Protein AF-A0A353YH26-F1 (afdb_monomer)

Radius of gyration: 30.31 Å; Cα contacts (8 Å, |Δi|>4): 16; chains: 1; bounding box: 51×53×78 Å

Nearest PDB structures (foldseek):
  8iyj-assembly1_T3  TM=2.810E-01  e=1.198E+00  Mus musculus

Structure (mmCIF, N/CA/C/O backbone):
data_AF-A0A353YH26-F1
#
_entry.id   AF-A0A353YH26-F1
#
loop_
_atom_site.group_PDB
_atom_site.id
_atom_site.type_symbol
_atom_site.label_atom_id
_atom_site.label_alt_id
_atom_site.label_comp_id
_atom_site.label_asym_id
_atom_site.label_entity_id
_atom_site.label_seq_id
_atom_site.pdbx_PDB_ins_code
_atom_site.Cartn_x
_atom_site.Cartn_y
_atom_site.Cartn_z
_atom_site.occupancy
_atom_site.B_iso_or_equiv
_atom_site.auth_seq_id
_atom_site.auth_comp_id
_atom_site.auth_asym_id
_atom_site.auth_atom_id
_atom_site.pdbx_PDB_model_num
ATOM 1 N N . MET A 1 1 ? 1.333 -0.984 48.196 1.00 43.56 1 MET A N 1
ATOM 2 C CA . MET A 1 1 ? 0.843 -1.567 46.923 1.00 43.56 1 MET A CA 1
ATOM 3 C C . MET A 1 1 ? 1.345 -3.002 46.826 1.00 43.56 1 MET A C 1
ATOM 5 O O . MET A 1 1 ? 2.528 -3.203 46.591 1.00 43.56 1 MET A O 1
ATOM 9 N N . SER A 1 2 ? 0.489 -3.991 47.096 1.00 45.66 2 SER A N 1
ATOM 10 C CA . SER A 1 2 ? 0.869 -5.410 47.030 1.00 45.66 2 SER A CA 1
ATOM 11 C C . SER A 1 2 ? 0.706 -5.914 45.592 1.00 45.66 2 SER A C 1
ATOM 13 O O . SER A 1 2 ? -0.381 -5.803 45.029 1.00 45.66 2 SER A O 1
ATOM 15 N N . LYS A 1 3 ? 1.786 -6.398 44.962 1.00 53.44 3 LYS A N 1
ATOM 16 C CA . LYS A 1 3 ? 1.748 -6.975 43.606 1.00 53.44 3 LYS A CA 1
ATOM 17 C C . LYS A 1 3 ? 1.073 -8.349 43.669 1.00 53.44 3 LYS A C 1
ATOM 19 O O . LYS A 1 3 ? 1.547 -9.226 44.388 1.00 53.44 3 LYS A O 1
ATOM 24 N N . SER A 1 4 ? -0.004 -8.560 42.910 1.00 59.22 4 SER A N 1
ATOM 25 C CA . SER A 1 4 ? -0.635 -9.877 42.794 1.00 59.22 4 SER A CA 1
ATOM 26 C C . SER A 1 4 ? 0.305 -10.839 42.060 1.00 59.22 4 SER A C 1
ATOM 28 O O . SER A 1 4 ? 0.736 -10.601 40.932 1.00 59.22 4 SER A O 1
ATOM 30 N N . LYS A 1 5 ? 0.672 -11.934 42.730 1.00 68.06 5 LYS A N 1
ATOM 31 C CA . LYS A 1 5 ? 1.486 -13.004 42.149 1.00 68.06 5 LYS A CA 1
ATOM 32 C C . LYS A 1 5 ? 0.598 -13.775 41.168 1.00 68.06 5 LYS A C 1
ATOM 34 O O . LYS A 1 5 ? -0.304 -14.493 41.594 1.00 68.06 5 LYS A O 1
ATOM 39 N N . GLN A 1 6 ? 0.815 -13.593 39.867 1.00 64.62 6 GLN A N 1
ATOM 40 C CA . GLN A 1 6 ? 0.087 -14.321 38.828 1.00 64.62 6 GLN A CA 1
ATOM 41 C C . GLN A 1 6 ? 0.361 -15.822 38.987 1.00 64.62 6 GLN A C 1
ATOM 43 O O . GLN A 1 6 ? 1.499 -16.275 38.839 1.00 64.62 6 GLN A O 1
ATOM 48 N N . ARG A 1 7 ? -0.669 -16.590 39.362 1.00 70.00 7 ARG A N 1
ATOM 49 C CA . ARG A 1 7 ? -0.558 -18.046 39.489 1.00 70.00 7 ARG A CA 1
ATOM 50 C C . ARG A 1 7 ? -0.450 -18.651 38.093 1.00 70.00 7 ARG A C 1
ATOM 52 O O . ARG A 1 7 ? -1.211 -18.291 37.198 1.00 70.00 7 ARG A O 1
ATOM 59 N N . LYS A 1 8 ? 0.527 -19.539 37.909 1.00 63.16 8 LYS A N 1
ATOM 60 C CA . LYS A 1 8 ? 0.698 -20.291 36.665 1.00 63.16 8 LYS A CA 1
ATOM 61 C C . LYS A 1 8 ? -0.417 -21.344 36.562 1.00 63.16 8 LYS A C 1
ATOM 63 O O . LYS A 1 8 ? -0.803 -21.881 37.601 1.00 63.16 8 LYS A O 1
ATOM 68 N N . PRO A 1 9 ? -0.939 -21.627 35.360 1.00 66.38 9 PRO A N 1
ATOM 69 C CA . PRO A 1 9 ? -1.924 -22.684 35.173 1.00 66.38 9 PRO A CA 1
ATOM 70 C C . PRO A 1 9 ? -1.276 -24.046 35.458 1.00 66.38 9 PRO A C 1
ATOM 72 O O . PRO A 1 9 ? -0.304 -24.420 34.806 1.00 66.38 9 PRO A O 1
ATOM 75 N N . THR A 1 10 ? -1.814 -24.764 36.442 1.00 76.38 10 THR A N 1
ATOM 76 C CA . THR A 1 10 ? -1.476 -26.159 36.749 1.00 76.38 10 THR A CA 1
ATOM 77 C C . THR A 1 10 ? -2.676 -27.011 36.360 1.00 76.38 10 THR A C 1
ATOM 79 O O . THR A 1 10 ? -3.802 -26.681 36.726 1.00 76.38 10 THR A O 1
ATOM 82 N N . ALA A 1 11 ? -2.450 -28.078 35.594 1.00 73.50 11 ALA A N 1
ATOM 83 C CA . ALA A 1 11 ? -3.486 -29.061 35.309 1.00 73.50 11 ALA A CA 1
ATOM 84 C C . ALA A 1 11 ? -3.752 -29.878 36.579 1.00 73.50 11 ALA A C 1
ATOM 86 O O . ALA A 1 11 ? -2.825 -30.471 37.129 1.00 73.50 11 ALA A O 1
ATOM 87 N N . PHE A 1 12 ? -5.000 -29.883 37.042 1.00 67.25 12 PHE A N 1
ATOM 88 C CA . PHE A 1 12 ? -5.438 -30.719 38.156 1.00 67.25 12 PHE A CA 1
ATOM 89 C C . PHE A 1 12 ? -6.016 -32.011 37.593 1.00 67.25 12 PHE A C 1
ATOM 91 O O . PHE A 1 12 ? -6.779 -31.974 36.623 1.00 67.25 12 PHE A O 1
ATOM 98 N N . ARG A 1 13 ? -5.632 -33.146 38.174 1.00 68.31 13 ARG A N 1
ATOM 99 C CA . ARG A 1 13 ? -6.261 -34.426 37.868 1.00 68.31 13 ARG A CA 1
ATOM 100 C C . ARG A 1 13 ? -7.495 -34.592 38.741 1.00 68.31 13 ARG A C 1
ATOM 102 O O . ARG A 1 13 ? -7.496 -34.175 39.894 1.00 68.31 13 ARG A O 1
ATOM 109 N N . VAL A 1 14 ? -8.557 -35.149 38.165 1.00 68.19 14 VAL A N 1
ATOM 110 C CA . VAL A 1 14 ? -9.860 -35.296 38.837 1.00 68.19 14 VAL A CA 1
ATOM 111 C C . VAL A 1 14 ? -9.733 -36.215 40.055 1.00 68.19 14 VAL A C 1
ATOM 113 O O . VAL A 1 14 ? -10.428 -36.034 41.047 1.00 68.19 14 VAL A O 1
ATOM 116 N N . GLU A 1 15 ? -8.777 -37.137 39.998 1.00 73.25 15 GLU A N 1
ATOM 117 C CA . GLU A 1 15 ? -8.451 -38.088 41.058 1.00 73.25 15 GLU A CA 1
ATOM 118 C C . GLU A 1 15 ? -7.812 -37.447 42.310 1.00 73.25 15 GLU A C 1
ATOM 120 O O . GLU A 1 15 ? -7.869 -38.048 43.377 1.00 73.25 15 GLU A O 1
ATOM 125 N N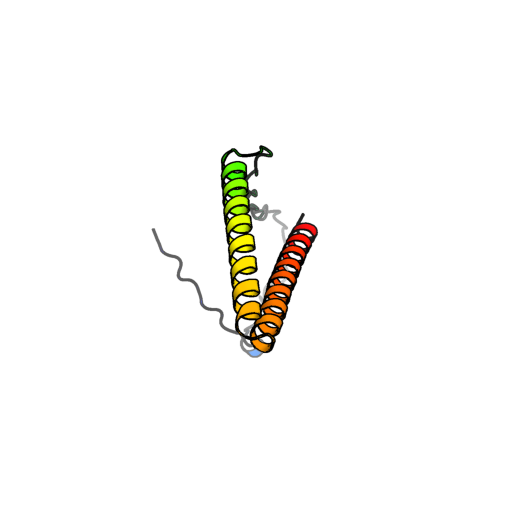 . ASP A 1 16 ? -7.248 -36.234 42.209 1.00 68.69 16 ASP A N 1
ATOM 126 C CA . ASP A 1 16 ? -6.603 -35.521 43.330 1.00 68.69 16 ASP A CA 1
ATOM 127 C C . ASP A 1 16 ? -7.577 -34.595 44.093 1.00 68.69 16 ASP A C 1
ATOM 129 O O . ASP A 1 16 ? -7.169 -33.812 44.956 1.00 68.69 16 ASP A O 1
ATOM 133 N N . VAL A 1 17 ? -8.869 -34.625 43.749 1.00 68.25 17 VAL A N 1
ATOM 134 C CA . VAL A 1 17 ? -9.890 -33.754 44.341 1.00 68.25 17 VAL A CA 1
ATOM 135 C C . VAL A 1 17 ? -10.551 -34.460 45.519 1.00 68.25 17 VAL A C 1
ATOM 137 O O . VAL A 1 17 ? -11.401 -35.332 45.351 1.00 68.25 17 VAL A O 1
ATOM 140 N N . GLU A 1 18 ? -10.195 -34.042 46.729 1.00 70.69 18 GLU A N 1
ATOM 141 C CA . GLU A 1 18 ? -10.901 -34.448 47.941 1.00 70.69 18 GLU A CA 1
ATOM 142 C C . GLU A 1 18 ? -12.262 -33.731 47.978 1.00 70.69 18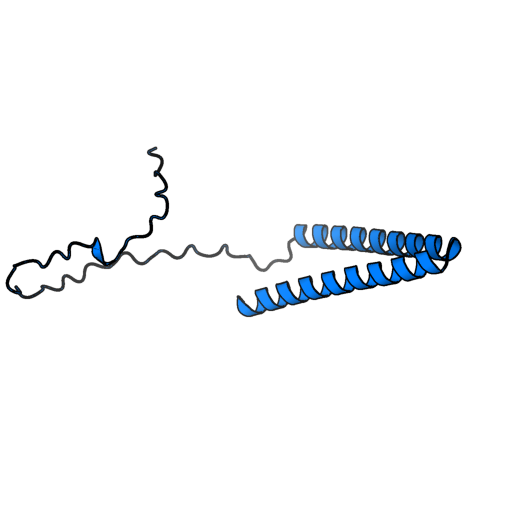 GLU A C 1
ATOM 144 O O . GLU A 1 18 ? -12.360 -32.533 48.259 1.00 70.69 18 GLU A O 1
ATOM 149 N N . LEU A 1 19 ? -13.324 -34.450 47.596 1.00 66.69 19 LEU A N 1
ATOM 150 C CA . LEU A 1 19 ? -14.694 -33.954 47.692 1.00 66.69 19 LEU A CA 1
ATOM 151 C C . LEU A 1 19 ? -15.075 -33.845 49.167 1.00 66.69 19 LEU A C 1
ATOM 153 O O . LEU A 1 19 ? -15.366 -34.833 49.836 1.00 66.69 19 LEU A O 1
ATOM 157 N N . PHE A 1 20 ? -15.079 -32.616 49.672 1.00 64.62 20 PHE A N 1
ATOM 158 C CA . PHE A 1 20 ? -15.648 -32.317 50.974 1.00 64.62 20 PHE A CA 1
ATOM 159 C C . PHE A 1 20 ? -17.173 -32.446 50.889 1.00 64.62 20 PHE A C 1
ATOM 161 O O . PHE A 1 20 ? -17.851 -31.533 50.417 1.00 64.62 20 PHE A O 1
ATOM 168 N N . GLU A 1 21 ? -17.712 -33.580 51.332 1.00 66.25 21 GLU A N 1
ATOM 169 C CA . GLU A 1 21 ? -19.141 -33.730 51.600 1.00 66.25 21 GLU A CA 1
ATOM 170 C C . GLU A 1 21 ? -19.429 -33.227 53.025 1.00 66.25 21 GLU A C 1
ATOM 172 O O . GLU A 1 21 ? -19.047 -33.880 54.001 1.00 66.25 21 GLU A O 1
ATOM 177 N N . PRO A 1 22 ? -20.057 -32.048 53.196 1.00 63.84 22 PRO A N 1
ATOM 178 C CA . PRO A 1 22 ? -20.399 -31.558 54.523 1.00 63.84 22 PRO A CA 1
ATOM 179 C C . PRO A 1 22 ? -21.423 -32.499 55.174 1.00 63.84 22 PRO A C 1
ATOM 181 O O . PRO A 1 22 ? -22.531 -32.665 54.674 1.00 63.84 22 PRO A O 1
ATOM 184 N N . SER A 1 23 ? -21.089 -33.065 56.335 1.00 57.22 23 SER A N 1
ATOM 185 C CA . SER A 1 23 ? -21.944 -33.973 57.122 1.00 57.22 23 SER A CA 1
ATOM 186 C C . SER A 1 23 ? -23.112 -33.280 57.849 1.00 57.22 23 SER A C 1
ATOM 188 O O . SER A 1 23 ? -23.636 -33.785 58.844 1.00 57.22 23 SER A O 1
ATOM 190 N N . VAL A 1 24 ? -23.539 -32.109 57.376 1.00 64.31 24 VAL A N 1
ATOM 191 C CA . VAL A 1 24 ? -24.575 -31.307 58.028 1.00 64.31 24 VAL A CA 1
ATOM 192 C C . VAL A 1 24 ? -25.927 -31.631 57.396 1.00 64.31 24 VAL A C 1
ATOM 194 O O . VAL A 1 24 ? -26.162 -31.346 56.225 1.00 64.31 24 VAL A O 1
ATOM 197 N N . SER A 1 25 ? -26.811 -32.229 58.203 1.00 58.75 25 SER A N 1
ATOM 198 C CA . SER A 1 25 ? -28.248 -32.383 57.932 1.00 58.75 25 SER A CA 1
ATOM 199 C C . SER A 1 25 ? -28.814 -31.109 57.286 1.00 58.75 25 SER A C 1
ATOM 201 O O . SER A 1 25 ? -28.485 -30.023 57.772 1.00 58.75 25 SER A O 1
ATOM 203 N N . PRO A 1 26 ? -29.631 -31.187 56.216 1.00 59.03 26 PRO A N 1
ATOM 204 C CA . PRO A 1 26 ? -30.066 -30.012 55.473 1.00 59.03 26 PRO A CA 1
ATOM 205 C C . PRO A 1 26 ? -30.975 -29.148 56.351 1.00 59.03 26 PRO A C 1
ATOM 207 O O . PRO A 1 26 ? -32.189 -29.332 56.410 1.00 59.03 26 PRO A O 1
ATOM 210 N N . ALA A 1 27 ? -30.379 -28.187 57.054 1.00 63.62 27 ALA A N 1
ATOM 211 C CA . ALA A 1 27 ? -31.111 -27.063 57.599 1.00 63.62 27 ALA A CA 1
ATOM 212 C C . ALA A 1 27 ? -31.742 -26.301 56.420 1.00 63.62 27 ALA A C 1
ATOM 214 O O . ALA A 1 27 ? -31.119 -26.208 55.355 1.00 63.62 27 ALA A O 1
ATOM 215 N N . PRO A 1 28 ? -32.968 -25.771 56.570 1.00 58.50 28 PRO A N 1
ATOM 216 C CA . PRO A 1 28 ? -33.621 -25.022 55.509 1.00 58.50 28 PRO A CA 1
ATOM 217 C C . PRO A 1 28 ? -32.700 -23.884 55.078 1.00 58.50 28 PRO A C 1
ATOM 219 O O . PRO A 1 28 ? -32.317 -23.035 55.884 1.00 58.50 28 PRO A O 1
ATOM 222 N N . ILE A 1 29 ? -32.311 -23.905 53.805 1.00 61.12 29 ILE A N 1
ATOM 223 C CA . ILE A 1 29 ? -31.481 -22.873 53.197 1.00 61.12 29 ILE A CA 1
ATOM 224 C C . ILE A 1 29 ? -32.322 -21.598 53.202 1.00 61.12 29 ILE A C 1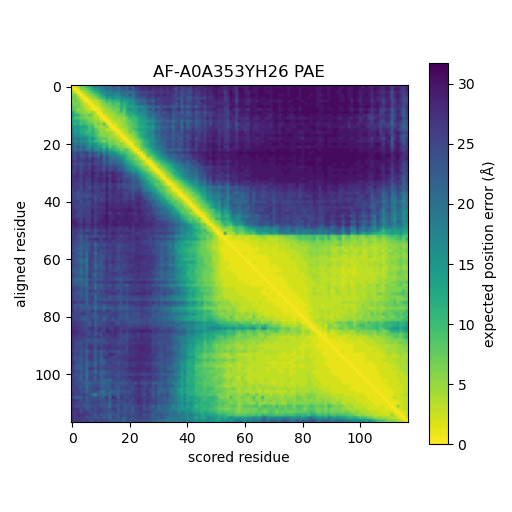
ATOM 226 O O . ILE A 1 29 ? -33.188 -21.402 52.348 1.00 61.12 29 ILE A O 1
ATOM 230 N N . VAL A 1 30 ? -32.095 -20.732 54.190 1.00 62.78 30 VAL A N 1
ATOM 231 C CA . VAL A 1 30 ? -32.544 -19.346 54.114 1.00 62.78 30 VAL A CA 1
ATOM 232 C C . VAL A 1 30 ? -31.793 -18.759 52.929 1.00 62.78 30 VAL A C 1
ATOM 234 O O . VAL A 1 30 ? -30.588 -18.527 52.992 1.00 62.78 30 VAL A O 1
ATOM 237 N N . THR A 1 31 ? -32.495 -18.606 51.807 1.00 59.12 31 THR A N 1
ATOM 238 C CA . THR A 1 31 ? -31.967 -17.930 50.625 1.00 59.12 31 THR A CA 1
ATOM 239 C C . THR A 1 31 ? -31.912 -16.449 50.965 1.00 59.12 31 THR A C 1
ATOM 241 O O . THR A 1 31 ? -32.810 -15.679 50.627 1.00 59.12 31 THR A O 1
ATOM 244 N N . GLU A 1 32 ? -30.883 -16.039 51.703 1.00 62.78 32 GLU A N 1
ATOM 245 C CA . GLU A 1 32 ? -30.537 -14.633 51.767 1.00 62.78 32 GLU A CA 1
ATOM 246 C C . GLU A 1 32 ? -30.145 -14.243 50.348 1.00 62.78 32 GLU A C 1
ATOM 248 O O . GLU A 1 32 ? -29.155 -14.721 49.791 1.00 62.78 32 GLU A O 1
ATOM 253 N N . THR A 1 33 ? -31.002 -13.443 49.717 1.00 60.84 33 THR A N 1
ATOM 254 C CA . THR A 1 33 ? -30.809 -12.967 48.349 1.00 60.84 33 THR A CA 1
ATOM 255 C C . THR A 1 33 ? -29.757 -11.861 48.401 1.00 60.84 33 THR A C 1
ATOM 257 O O . THR A 1 33 ? -30.044 -10.693 48.155 1.00 60.84 33 THR A O 1
ATOM 260 N N . ALA A 1 34 ? -28.540 -12.206 48.821 1.00 66.62 34 ALA A N 1
ATOM 261 C CA . ALA A 1 34 ? -27.415 -11.296 48.787 1.00 66.62 34 ALA A CA 1
ATOM 262 C C . ALA A 1 34 ? -27.157 -10.969 47.308 1.00 66.62 34 ALA A C 1
ATOM 264 O O . ALA A 1 34 ? -26.950 -11.894 46.513 1.00 66.62 34 ALA A O 1
ATOM 265 N N . PRO A 1 35 ? -27.201 -9.690 46.896 1.00 66.06 35 PRO A N 1
ATOM 266 C CA .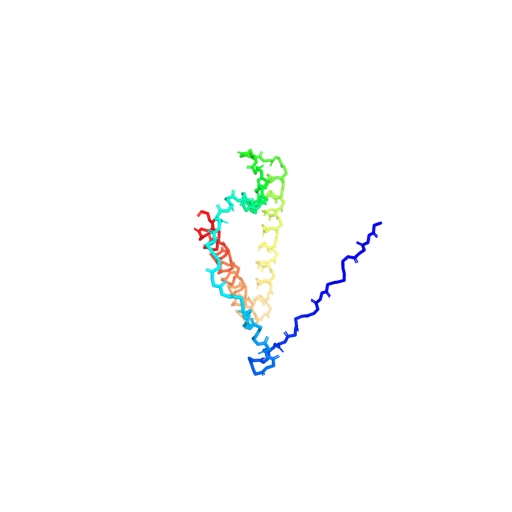 PRO A 1 35 ? -26.952 -9.322 45.514 1.00 66.06 35 PRO A CA 1
ATOM 267 C C . PRO A 1 35 ? -25.554 -9.800 45.127 1.00 66.06 35 PRO A C 1
ATOM 269 O O . PRO A 1 35 ? -24.552 -9.318 45.660 1.00 66.06 35 PRO A O 1
ATOM 272 N N . LEU A 1 36 ? -25.478 -10.767 44.211 1.00 71.06 36 LEU A N 1
ATOM 273 C CA . LEU A 1 36 ? -24.205 -11.177 43.636 1.00 71.06 36 LEU A CA 1
ATOM 274 C C . LEU A 1 36 ? -23.553 -9.942 42.993 1.00 71.06 36 LEU A C 1
ATOM 276 O O . LEU A 1 36 ? -24.247 -9.190 42.298 1.00 71.06 36 LEU A O 1
ATOM 280 N N . PRO A 1 37 ? -22.244 -9.705 43.188 1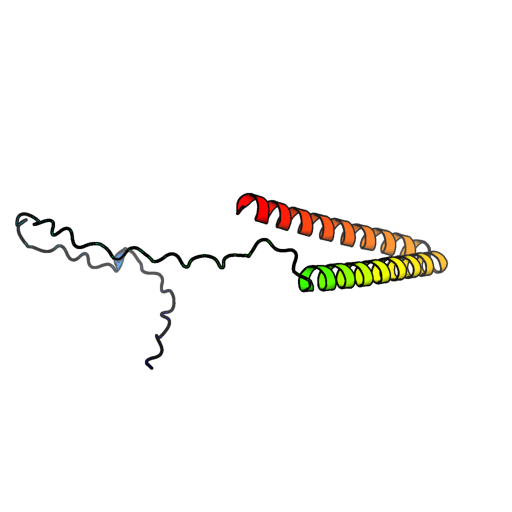.00 70.56 37 PRO A N 1
ATOM 281 C CA . PRO A 1 37 ? -21.553 -8.611 42.526 1.00 70.56 37 PRO A CA 1
ATOM 282 C C . PRO A 1 37 ? -21.650 -8.803 41.011 1.00 70.56 37 PRO A C 1
ATOM 284 O O . PRO A 1 37 ? -20.977 -9.656 40.434 1.00 70.56 37 PRO A O 1
ATOM 287 N N . VAL A 1 38 ? -22.508 -8.019 40.359 1.00 71.88 38 VAL A N 1
ATOM 288 C CA . VAL A 1 38 ? -22.605 -7.984 38.899 1.00 71.88 38 VAL A CA 1
ATOM 289 C C . VAL A 1 38 ? -21.232 -7.602 38.340 1.00 71.88 38 VAL A C 1
ATOM 291 O O . VAL A 1 38 ? -20.704 -6.545 38.711 1.00 71.88 38 VAL A O 1
ATOM 294 N N . PRO A 1 39 ? -20.630 -8.424 37.459 1.00 71.44 39 PRO A N 1
ATOM 295 C CA . PRO A 1 39 ? -19.390 -8.066 36.794 1.00 71.44 39 PRO A CA 1
ATOM 296 C C . PRO A 1 39 ? -19.610 -6.748 36.058 1.00 71.44 39 PRO A C 1
ATOM 298 O O . PRO A 1 39 ? -20.413 -6.664 35.129 1.00 71.44 39 PRO A O 1
ATOM 301 N N . ARG A 1 40 ? -18.920 -5.689 36.487 1.00 66.88 40 ARG A N 1
ATOM 302 C CA . ARG A 1 40 ? -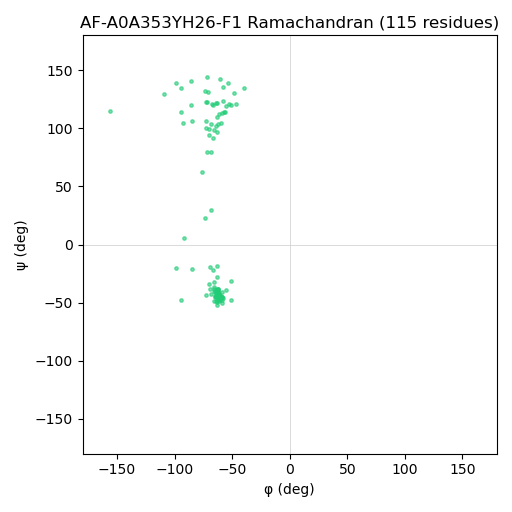18.957 -4.408 35.787 1.00 66.88 40 ARG A CA 1
ATOM 303 C C . ARG A 1 40 ? -18.218 -4.598 34.469 1.00 66.88 40 ARG A C 1
ATOM 305 O O . ARG A 1 40 ? -16.991 -4.524 34.427 1.00 66.88 40 ARG A O 1
ATOM 312 N N . VAL A 1 41 ? -18.967 -4.896 33.410 1.00 67.56 41 VAL A N 1
ATOM 313 C CA . VAL A 1 41 ? -18.458 -4.890 32.039 1.00 67.56 41 VAL A CA 1
ATOM 314 C C . VAL A 1 41 ? -17.802 -3.528 31.840 1.00 67.56 41 VAL A C 1
ATOM 316 O O . VAL A 1 41 ? -18.431 -2.493 32.071 1.00 67.56 41 VAL A O 1
ATOM 319 N N . ARG A 1 42 ? -16.505 -3.511 31.510 1.00 66.06 42 ARG A N 1
ATOM 320 C CA . ARG A 1 42 ? -15.821 -2.269 31.141 1.00 66.06 42 ARG A CA 1
ATOM 321 C C . ARG A 1 42 ? -16.610 -1.687 29.978 1.00 66.06 42 ARG A C 1
ATOM 323 O O . ARG A 1 42 ? -16.664 -2.315 28.925 1.00 66.06 42 ARG A O 1
ATOM 330 N N . ALA A 1 43 ? -17.234 -0.531 30.192 1.00 63.91 43 ALA A N 1
ATOM 331 C CA . ALA A 1 43 ? -17.827 0.226 29.106 1.00 63.91 43 ALA A CA 1
ATOM 332 C C . ALA A 1 43 ? -16.748 0.371 28.028 1.00 63.91 43 ALA A C 1
ATOM 334 O O . ALA A 1 43 ? -15.644 0.848 28.318 1.00 63.91 43 ALA A O 1
ATOM 335 N N . MET A 1 44 ? -17.032 -0.137 26.827 1.00 63.94 44 MET A N 1
ATOM 336 C CA . MET A 1 44 ? -16.181 0.127 25.676 1.00 63.94 44 MET A CA 1
ATOM 337 C C . MET A 1 44 ? -16.041 1.648 25.564 1.00 63.94 44 MET A C 1
ATOM 339 O O . MET A 1 44 ? -17.026 2.351 25.812 1.00 63.94 44 MET A O 1
ATOM 343 N N . PRO A 1 45 ? -14.837 2.170 25.265 1.00 63.81 45 PRO A N 1
ATOM 344 C CA . PRO A 1 45 ? -14.669 3.593 25.022 1.00 63.81 45 PRO A CA 1
ATOM 345 C C . PRO A 1 45 ? -15.752 4.042 24.045 1.00 63.81 45 PRO A C 1
ATOM 347 O O . PRO A 1 45 ? -15.954 3.384 23.029 1.00 63.81 45 PRO A O 1
ATOM 350 N N . ASP A 1 46 ? -16.471 5.113 24.361 1.00 61.91 46 ASP A N 1
ATOM 351 C CA . ASP A 1 46 ? -17.381 5.730 23.405 1.00 61.91 46 ASP A CA 1
ATOM 352 C C . ASP A 1 46 ? -16.514 6.230 22.240 1.00 61.91 46 ASP A C 1
ATOM 354 O O . ASP A 1 46 ? -15.822 7.249 22.350 1.00 61.91 46 ASP A O 1
ATOM 358 N N . LEU A 1 47 ? -16.424 5.439 21.162 1.00 60.97 47 LEU A N 1
ATOM 359 C CA . LEU A 1 47 ? -15.776 5.842 19.919 1.00 60.97 47 LEU A CA 1
ATOM 360 C C . LEU A 1 47 ? -16.663 6.930 19.309 1.00 60.97 47 LEU A C 1
ATOM 362 O O . LEU A 1 47 ? -17.471 6.667 18.419 1.00 60.97 47 LEU A O 1
ATOM 366 N N . GLY A 1 48 ? -16.530 8.151 19.831 1.00 58.91 48 GLY A N 1
ATOM 367 C CA . GLY A 1 48 ? -17.259 9.319 19.364 1.00 58.91 48 GLY A CA 1
ATOM 368 C C . GLY A 1 48 ? -17.208 9.379 17.839 1.00 58.91 48 GLY A C 1
ATOM 369 O O . GLY A 1 48 ? -16.128 9.404 17.246 1.00 58.91 48 GLY A O 1
ATOM 370 N N . ARG A 1 49 ? -18.395 9.355 17.228 1.00 60.75 49 ARG A N 1
ATOM 371 C CA . ARG A 1 49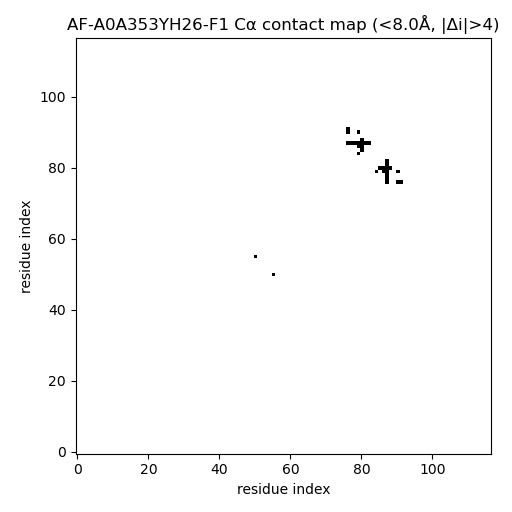 ? -18.688 9.109 15.803 1.00 60.75 49 ARG A CA 1
ATOM 372 C C . ARG A 1 49 ? -18.228 10.220 14.836 1.00 60.75 49 ARG A C 1
ATOM 374 O O . ARG A 1 49 ? -18.858 10.448 13.810 1.00 60.75 49 ARG A O 1
ATOM 381 N N . GLY A 1 50 ? -17.161 10.947 15.160 1.00 67.50 50 GLY A N 1
ATOM 382 C CA . GLY A 1 50 ? -16.640 12.049 14.352 1.00 67.50 50 GLY A CA 1
ATOM 383 C C . GLY A 1 50 ? -15.460 11.634 13.476 1.00 67.50 50 GLY A C 1
ATOM 384 O O . GLY A 1 50 ? -14.557 10.932 13.934 1.00 67.50 50 GLY A O 1
ATOM 385 N N . LEU A 1 51 ? -15.430 12.123 12.233 1.00 68.00 51 LEU A N 1
ATOM 386 C CA . LEU A 1 51 ? -14.258 12.035 11.363 1.00 68.00 51 LEU A CA 1
ATOM 387 C C . LEU A 1 51 ? -13.124 12.856 11.996 1.00 68.00 51 LEU A C 1
ATOM 389 O O . LEU A 1 51 ? -13.127 14.086 11.973 1.00 68.00 51 LEU A O 1
ATOM 393 N N . ARG A 1 52 ? -12.176 12.178 12.641 1.00 82.94 52 ARG A N 1
ATOM 394 C CA . ARG A 1 52 ? -11.053 12.839 13.311 1.00 82.94 52 ARG A CA 1
ATOM 395 C C . ARG A 1 52 ? -10.086 13.351 12.244 1.00 82.94 52 ARG A C 1
ATOM 397 O O . ARG A 1 52 ? -9.661 12.587 11.389 1.00 82.94 52 ARG A O 1
ATOM 404 N N . TRP A 1 53 ? -9.635 14.602 12.327 1.00 87.81 53 TRP A N 1
ATOM 405 C CA . TRP A 1 53 ? -8.578 15.114 11.435 1.00 87.81 53 TRP A CA 1
ATOM 406 C C . TRP A 1 53 ? -7.338 14.201 11.386 1.00 87.81 53 TRP A C 1
ATOM 408 O O . TRP A 1 53 ? -6.726 14.037 10.335 1.00 87.81 53 TRP A O 1
ATOM 418 N N . GLY A 1 54 ? -7.029 13.515 12.494 1.00 87.75 54 GLY A N 1
ATOM 419 C CA . GLY A 1 54 ? -5.985 12.490 12.538 1.00 87.75 54 GLY A CA 1
ATOM 420 C C . GLY A 1 54 ? -6.236 11.281 11.625 1.00 87.75 54 GLY A C 1
ATOM 421 O O . GLY A 1 54 ? -5.294 10.806 11.001 1.00 87.75 54 GLY A O 1
ATOM 422 N N . THR A 1 55 ? -7.479 10.798 11.480 1.00 89.56 55 THR A N 1
ATOM 423 C CA . THR A 1 55 ? -7.782 9.689 10.552 1.00 89.56 55 THR A CA 1
ATOM 424 C C . THR A 1 55 ? -7.651 10.128 9.099 1.00 89.56 55 THR A C 1
ATOM 426 O O . THR A 1 55 ? -7.201 9.341 8.275 1.00 89.56 55 THR A O 1
ATOM 429 N N . ILE A 1 56 ? -7.979 11.388 8.790 1.00 92.81 56 ILE A N 1
ATOM 430 C CA . ILE A 1 56 ? -7.775 11.962 7.452 1.00 92.81 56 ILE A CA 1
ATOM 431 C C . ILE A 1 56 ? -6.280 12.049 7.138 1.00 92.81 56 ILE A C 1
ATOM 433 O O . ILE A 1 56 ? -5.863 11.590 6.081 1.00 92.81 56 ILE A O 1
ATOM 437 N N . LEU A 1 57 ? -5.467 12.580 8.059 1.00 94.00 57 LEU A N 1
ATOM 438 C CA . LEU A 1 57 ? -4.016 12.678 7.877 1.00 94.00 57 LEU A CA 1
ATOM 439 C C . LEU A 1 57 ? -3.381 11.300 7.661 1.00 94.00 57 LEU A C 1
ATOM 441 O O . LEU A 1 57 ? -2.609 11.125 6.724 1.00 94.00 57 LEU A O 1
ATOM 445 N N . ILE A 1 58 ? -3.721 10.319 8.503 1.00 95.69 58 ILE A N 1
ATOM 446 C CA . ILE A 1 58 ? -3.193 8.953 8.389 1.00 95.69 58 ILE A CA 1
ATOM 447 C C . ILE A 1 58 ? -3.666 8.299 7.087 1.00 95.69 58 ILE A C 1
ATOM 449 O O . ILE A 1 58 ? -2.868 7.658 6.410 1.00 95.69 58 ILE A O 1
ATOM 453 N N . GLY A 1 59 ? -4.932 8.492 6.704 1.00 94.75 59 GLY A N 1
ATOM 454 C CA . GLY A 1 59 ? -5.466 7.996 5.436 1.00 94.75 59 GLY A CA 1
ATOM 455 C C . GLY A 1 59 ? -4.761 8.610 4.225 1.00 94.75 59 GLY A C 1
ATOM 456 O O . GLY A 1 59 ? -4.345 7.884 3.328 1.00 94.75 59 GLY A O 1
ATOM 457 N N . ALA A 1 60 ? -4.557 9.930 4.222 1.00 96.25 60 ALA A N 1
ATOM 458 C CA . ALA A 1 60 ? -3.851 10.640 3.159 1.00 96.25 60 ALA A CA 1
ATOM 459 C C . ALA A 1 60 ? -2.376 10.224 3.074 1.00 96.25 60 ALA A C 1
ATOM 461 O O . ALA A 1 60 ? -1.877 9.955 1.984 1.00 96.25 60 ALA A O 1
ATOM 462 N N . LEU A 1 61 ? -1.692 10.112 4.217 1.00 98.00 61 LEU A N 1
ATOM 463 C CA . LEU A 1 61 ? -0.302 9.669 4.274 1.00 98.00 61 LEU A CA 1
ATOM 464 C C . LEU A 1 61 ? -0.163 8.218 3.800 1.00 98.00 61 LEU A C 1
ATOM 466 O O . LEU A 1 61 ? 0.699 7.922 2.979 1.00 98.00 61 LEU A O 1
ATOM 470 N N . GLY A 1 62 ? -1.041 7.325 4.263 1.00 96.88 62 GLY A N 1
ATOM 471 C CA . GLY A 1 62 ? -1.078 5.932 3.822 1.00 96.88 62 GLY A CA 1
ATOM 472 C C . GLY A 1 62 ? -1.364 5.804 2.325 1.00 96.88 62 GLY A C 1
ATOM 473 O O . GLY A 1 62 ? -0.692 5.035 1.637 1.00 96.88 62 GLY A O 1
ATOM 474 N N . GLY A 1 63 ? -2.302 6.597 1.799 1.00 97.12 63 GLY A N 1
ATOM 475 C CA . GLY A 1 63 ? -2.600 6.668 0.369 1.00 97.12 63 GLY A CA 1
ATOM 476 C C . GLY A 1 63 ? -1.411 7.163 -0.455 1.00 97.12 63 GLY A C 1
ATOM 477 O O . GLY A 1 63 ? -1.063 6.541 -1.455 1.00 97.12 63 GLY A O 1
ATOM 478 N N . LEU A 1 64 ? -0.733 8.222 -0.004 1.00 98.25 64 LEU A N 1
ATOM 479 C CA . LEU A 1 64 ? 0.456 8.762 -0.665 1.00 98.25 64 LEU A CA 1
ATOM 480 C C . LEU A 1 64 ? 1.608 7.749 -0.690 1.00 98.25 64 LEU A C 1
ATOM 482 O O . LEU A 1 64 ? 2.221 7.542 -1.736 1.00 98.25 64 LEU A O 1
ATOM 486 N N . VAL A 1 65 ? 1.874 7.085 0.438 1.00 98.00 65 VAL A N 1
ATOM 487 C CA . VAL A 1 65 ? 2.894 6.028 0.532 1.00 98.00 65 VAL A CA 1
ATOM 488 C C . VAL A 1 65 ? 2.545 4.855 -0.382 1.00 98.00 65 VAL A C 1
ATOM 490 O O . VAL A 1 65 ? 3.418 4.354 -1.086 1.00 98.00 65 VAL A O 1
ATOM 493 N N . SER A 1 66 ? 1.275 4.448 -0.424 1.00 95.94 66 SER A N 1
ATOM 494 C CA . SER A 1 66 ? 0.813 3.365 -1.301 1.00 95.94 66 SER A CA 1
ATOM 495 C C . SER A 1 66 ? 0.978 3.721 -2.779 1.00 95.94 66 SER A C 1
ATOM 497 O O . SER A 1 66 ? 1.431 2.891 -3.564 1.00 95.94 66 SER A O 1
ATOM 499 N N . LEU A 1 67 ? 0.668 4.964 -3.157 1.00 97.75 67 LEU A N 1
ATOM 500 C CA . LEU A 1 67 ? 0.850 5.462 -4.520 1.00 97.75 67 LEU A CA 1
ATOM 501 C C . LEU A 1 67 ? 2.332 5.453 -4.919 1.00 97.75 67 LEU A C 1
ATOM 503 O O . LEU A 1 67 ? 2.690 4.918 -5.967 1.00 97.75 67 LEU A O 1
ATOM 507 N N . ALA A 1 68 ? 3.195 6.004 -4.061 1.00 97.88 68 ALA A N 1
ATOM 508 C CA . ALA A 1 68 ? 4.635 6.033 -4.289 1.00 97.88 68 ALA A CA 1
ATOM 509 C C . ALA A 1 68 ? 5.214 4.615 -4.414 1.00 97.88 68 ALA A C 1
ATOM 511 O O . ALA A 1 68 ? 5.978 4.338 -5.338 1.00 97.88 68 ALA A O 1
ATOM 512 N N . ALA A 1 69 ? 4.801 3.699 -3.533 1.00 96.56 69 ALA A N 1
ATOM 513 C CA . ALA A 1 69 ? 5.206 2.300 -3.590 1.00 96.56 69 ALA A CA 1
ATOM 514 C C . ALA A 1 69 ? 4.732 1.614 -4.880 1.00 96.56 69 ALA A C 1
ATOM 516 O O . ALA A 1 69 ? 5.502 0.876 -5.486 1.00 96.56 69 ALA A O 1
ATOM 517 N N . SER A 1 70 ? 3.500 1.876 -5.332 1.00 94.88 70 SER A N 1
ATOM 518 C CA . SER A 1 70 ? 2.960 1.293 -6.568 1.00 94.88 70 SER A CA 1
ATOM 519 C C . SER A 1 70 ? 3.751 1.718 -7.803 1.00 94.88 70 SER A C 1
ATOM 521 O O . SER A 1 70 ? 4.053 0.876 -8.643 1.00 94.88 70 SER A O 1
ATOM 523 N N . LEU A 1 71 ? 4.087 3.005 -7.917 1.00 96.94 71 LEU A N 1
ATOM 524 C CA . LEU A 1 71 ? 4.908 3.523 -9.016 1.00 96.94 71 LEU A CA 1
ATOM 525 C C . LEU A 1 71 ? 6.315 2.920 -8.978 1.00 96.94 71 LEU A C 1
ATOM 527 O O . LEU A 1 71 ? 6.802 2.422 -9.987 1.00 96.94 71 LEU A O 1
ATOM 531 N N . TRP A 1 72 ? 6.929 2.877 -7.794 1.00 96.88 72 TRP A N 1
ATOM 532 C CA . TRP A 1 72 ? 8.254 2.287 -7.620 1.00 96.88 72 TRP A CA 1
ATOM 533 C C . TRP A 1 72 ? 8.293 0.799 -7.997 1.00 96.88 72 TRP A C 1
ATOM 535 O O . TRP A 1 72 ? 9.205 0.364 -8.698 1.00 96.88 72 TRP A O 1
ATOM 545 N N . LEU A 1 73 ? 7.291 0.021 -7.577 1.00 94.75 73 LEU A N 1
ATOM 546 C CA . LEU A 1 73 ? 7.172 -1.398 -7.925 1.00 94.75 73 LEU A CA 1
ATOM 547 C C . LEU A 1 73 ? 6.933 -1.602 -9.423 1.00 94.75 73 LEU A C 1
ATOM 549 O O . LEU A 1 73 ? 7.472 -2.549 -9.995 1.00 94.75 73 LEU A O 1
ATOM 553 N N . TYR A 1 74 ? 6.159 -0.717 -10.054 1.00 93.62 74 TYR A N 1
ATOM 554 C CA . TYR A 1 74 ? 5.928 -0.742 -11.495 1.00 93.62 74 TYR A CA 1
ATOM 555 C C . TYR A 1 74 ? 7.230 -0.518 -12.270 1.00 93.62 74 TYR A C 1
ATOM 557 O O . TYR A 1 74 ? 7.600 -1.354 -13.094 1.00 93.62 74 TYR A O 1
ATOM 565 N N . ASP A 1 75 ? 7.967 0.548 -11.952 1.00 94.81 75 ASP A N 1
ATOM 566 C CA . ASP A 1 75 ? 9.239 0.861 -12.611 1.00 94.81 75 ASP A CA 1
ATOM 567 C C . ASP A 1 75 ? 10.291 -0.225 -12.357 1.00 94.81 75 ASP A C 1
ATOM 569 O O . ASP A 1 75 ? 11.045 -0.594 -13.261 1.00 94.81 75 ASP A O 1
ATOM 573 N N . TRP A 1 76 ? 10.324 -0.784 -11.144 1.00 93.06 76 TRP A N 1
ATOM 574 C CA . TRP A 1 76 ? 11.195 -1.904 -10.798 1.00 93.06 76 TRP A CA 1
ATOM 575 C C . TRP A 1 76 ? 10.887 -3.145 -11.641 1.00 93.06 76 TRP A C 1
ATOM 577 O O . TRP A 1 76 ? 11.801 -3.726 -12.228 1.00 93.06 76 TRP A O 1
ATOM 587 N N . ALA A 1 77 ? 9.612 -3.518 -11.764 1.00 92.56 77 ALA A N 1
ATOM 588 C CA . ALA A 1 77 ? 9.199 -4.651 -12.585 1.00 92.56 77 ALA A CA 1
ATOM 589 C C . ALA A 1 77 ? 9.536 -4.425 -14.068 1.00 92.56 77 ALA A C 1
ATOM 591 O O . ALA A 1 77 ? 10.119 -5.304 -14.703 1.00 92.56 77 ALA A O 1
ATOM 592 N N . LEU A 1 78 ? 9.252 -3.233 -14.603 1.00 93.12 78 LEU A N 1
ATOM 593 C CA . LEU A 1 78 ? 9.574 -2.879 -15.990 1.00 93.12 78 LEU A CA 1
ATOM 594 C C . LEU A 1 78 ? 11.085 -2.911 -16.254 1.00 93.12 78 LEU A C 1
ATOM 596 O O . LEU A 1 78 ? 11.527 -3.395 -17.294 1.00 93.12 78 LEU A O 1
ATOM 600 N N . SER A 1 79 ? 11.882 -2.454 -15.287 1.00 93.12 79 SER A N 1
ATOM 601 C CA . SER A 1 79 ? 13.346 -2.484 -15.361 1.00 93.12 79 SER A CA 1
ATOM 602 C C . SER A 1 79 ? 13.909 -3.908 -15.361 1.00 93.12 79 SER A C 1
ATOM 604 O O . SER A 1 79 ? 14.944 -4.156 -15.979 1.00 93.12 79 SER A O 1
ATOM 606 N N . LEU A 1 80 ? 13.250 -4.847 -14.671 1.00 92.88 80 LEU A N 1
ATOM 607 C CA . LEU A 1 80 ? 13.633 -6.260 -14.683 1.00 92.88 80 LEU A CA 1
ATOM 608 C C . LEU A 1 80 ? 13.294 -6.923 -16.014 1.00 92.88 80 LEU A C 1
ATOM 610 O O . LEU A 1 80 ? 14.152 -7.607 -16.563 1.00 92.88 80 LEU A O 1
ATOM 614 N N . ILE A 1 81 ? 12.102 -6.659 -16.558 1.00 91.38 81 ILE A N 1
ATOM 615 C CA . ILE A 1 81 ? 11.698 -7.145 -17.887 1.00 91.38 81 ILE A CA 1
ATOM 616 C C . ILE A 1 81 ? 12.679 -6.641 -18.950 1.00 91.38 81 ILE A C 1
ATOM 618 O O . ILE A 1 81 ? 13.177 -7.419 -19.750 1.00 91.38 81 ILE A O 1
ATOM 622 N N . ALA A 1 82 ? 13.042 -5.355 -18.906 1.00 92.88 82 ALA A N 1
ATOM 623 C CA . ALA A 1 82 ? 13.990 -4.769 -19.853 1.00 92.88 82 ALA A CA 1
ATOM 624 C C . ALA A 1 82 ? 15.406 -5.380 -19.786 1.00 92.88 82 ALA A C 1
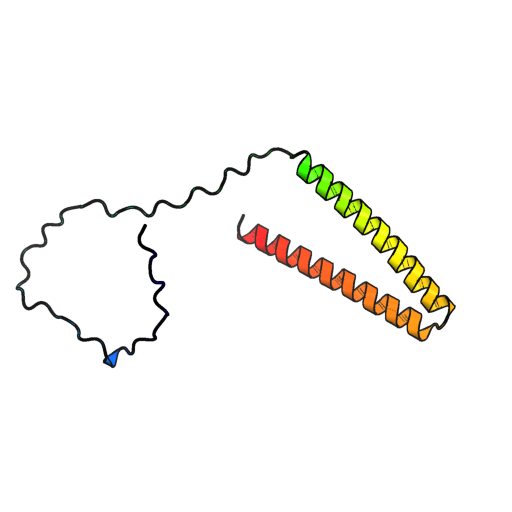ATOM 626 O O . ALA A 1 82 ? 16.193 -5.193 -20.714 1.00 92.88 82 ALA A O 1
ATOM 627 N N . ARG A 1 83 ? 15.755 -6.069 -18.691 1.00 92.12 83 ARG A N 1
ATOM 628 C CA . ARG A 1 83 ? 17.043 -6.758 -18.525 1.00 92.12 83 ARG A CA 1
ATOM 629 C C . ARG A 1 83 ? 16.986 -8.229 -18.916 1.00 92.12 83 ARG A C 1
ATOM 631 O O . ARG A 1 83 ? 17.904 -8.696 -19.582 1.00 92.12 83 ARG A O 1
ATOM 638 N N . ASP A 1 84 ? 15.978 -8.949 -18.438 1.00 90.94 84 ASP A N 1
ATOM 639 C CA . ASP A 1 84 ? 15.804 -10.384 -18.651 1.00 90.94 84 ASP A CA 1
ATOM 640 C C . ASP A 1 84 ? 14.318 -10.738 -18.495 1.00 90.94 84 ASP A C 1
ATOM 642 O O . ASP A 1 84 ? 13.746 -10.620 -17.402 1.00 90.94 84 ASP A O 1
ATOM 646 N N . ASP A 1 85 ? 13.697 -11.187 -19.588 1.00 86.19 85 ASP A N 1
ATOM 647 C CA . ASP A 1 85 ? 12.266 -11.488 -19.637 1.00 86.19 85 ASP A CA 1
ATOM 648 C C . ASP A 1 85 ? 11.855 -12.501 -18.557 1.00 86.19 85 ASP A C 1
ATOM 650 O O . ASP A 1 85 ? 10.810 -12.336 -17.923 1.00 86.19 85 ASP A O 1
ATOM 654 N N . TRP A 1 86 ? 12.677 -13.523 -18.283 1.00 92.19 86 TRP A N 1
ATOM 655 C CA . TRP A 1 86 ? 12.342 -14.563 -17.302 1.00 92.19 86 TRP A CA 1
ATOM 656 C C . TRP A 1 86 ? 12.223 -13.991 -15.885 1.00 92.19 86 TRP A C 1
ATOM 658 O O . TRP A 1 86 ? 11.270 -14.287 -15.156 1.00 92.19 86 TRP A O 1
ATOM 668 N N . ILE A 1 87 ? 13.170 -13.133 -15.498 1.00 89.75 87 ILE A N 1
ATOM 669 C CA . ILE A 1 87 ? 13.188 -12.482 -14.180 1.00 89.75 87 ILE A CA 1
ATOM 670 C C . ILE A 1 87 ? 12.043 -11.470 -14.071 1.00 89.75 87 ILE A C 1
ATOM 672 O O . ILE A 1 87 ? 11.403 -11.374 -13.021 1.00 89.75 87 ILE A O 1
ATOM 676 N N . GLY A 1 88 ? 11.751 -10.751 -15.156 1.00 91.06 88 GLY A N 1
ATOM 677 C CA . GLY A 1 88 ? 10.633 -9.817 -15.235 1.00 91.06 88 GLY A CA 1
ATOM 678 C C . GLY A 1 88 ? 9.278 -10.482 -14.982 1.00 91.06 88 GLY A C 1
ATOM 679 O O . GLY A 1 88 ? 8.523 -10.042 -14.112 1.00 91.06 88 GLY A O 1
ATOM 680 N N . TRP A 1 89 ? 8.991 -11.591 -15.668 1.00 92.69 89 TRP A N 1
ATOM 681 C CA . TRP A 1 89 ? 7.751 -12.350 -15.463 1.00 92.69 89 TRP A CA 1
ATOM 682 C C . TRP A 1 89 ? 7.641 -12.930 -14.051 1.00 92.69 89 TRP A C 1
ATOM 684 O O . TRP A 1 89 ? 6.565 -12.874 -13.448 1.00 92.69 89 TRP A O 1
ATOM 694 N N . ALA A 1 90 ? 8.748 -13.427 -13.486 1.00 93.62 90 ALA A N 1
ATOM 695 C CA . ALA A 1 90 ? 8.775 -13.874 -12.097 1.00 93.62 90 ALA A CA 1
ATOM 696 C C . ALA A 1 90 ? 8.429 -12.725 -11.131 1.00 93.62 90 ALA A C 1
ATOM 698 O O . ALA A 1 90 ? 7.584 -12.895 -10.252 1.00 93.62 90 ALA A O 1
ATOM 699 N N . ALA A 1 91 ? 9.014 -11.538 -11.322 1.00 92.25 91 ALA A N 1
ATOM 700 C CA . ALA A 1 91 ? 8.737 -10.364 -10.496 1.00 92.25 91 ALA A CA 1
ATOM 701 C C . ALA A 1 91 ? 7.265 -9.928 -10.568 1.00 92.25 91 ALA A C 1
ATOM 703 O O . ALA A 1 91 ? 6.654 -9.680 -9.527 1.00 92.25 91 ALA A O 1
ATOM 704 N N . VAL A 1 92 ? 6.669 -9.901 -11.765 1.00 93.62 92 VAL A N 1
ATOM 705 C CA . VAL A 1 92 ? 5.240 -9.591 -11.953 1.00 93.62 92 VAL A CA 1
ATOM 706 C C . VAL A 1 92 ? 4.353 -10.620 -11.246 1.00 93.62 92 VAL A C 1
ATOM 708 O O . VAL A 1 92 ? 3.405 -10.242 -10.555 1.00 93.62 92 VAL A O 1
ATOM 711 N N . GLY A 1 93 ? 4.678 -11.912 -11.357 1.00 95.25 93 GLY A N 1
ATOM 712 C CA . GLY A 1 93 ? 3.953 -12.980 -10.666 1.00 95.25 93 GLY A CA 1
ATOM 713 C C . GLY A 1 93 ? 4.001 -12.841 -9.141 1.00 95.25 93 GLY A C 1
ATOM 714 O O . GLY A 1 93 ? 2.962 -12.908 -8.479 1.00 95.25 93 GLY A O 1
ATOM 715 N N . LEU A 1 94 ? 5.187 -12.581 -8.577 1.00 95.44 94 LEU A N 1
ATOM 716 C CA . LEU A 1 94 ? 5.349 -12.339 -7.139 1.00 95.44 94 LEU A CA 1
ATOM 717 C C . LEU A 1 94 ? 4.600 -11.082 -6.686 1.00 95.44 94 LEU A C 1
ATOM 719 O O . LEU A 1 94 ? 3.942 -11.105 -5.647 1.00 95.44 94 LEU A O 1
ATOM 723 N N . LEU A 1 95 ? 4.661 -10.001 -7.465 1.00 95.44 95 LEU A N 1
ATOM 724 C CA . LEU A 1 95 ? 3.956 -8.759 -7.164 1.00 95.44 95 LEU A CA 1
ATOM 725 C C . LEU A 1 95 ? 2.435 -8.977 -7.131 1.00 95.44 95 LEU A C 1
ATOM 727 O O . LEU A 1 95 ? 1.766 -8.550 -6.189 1.00 95.44 95 LEU A O 1
ATOM 731 N N . GLY A 1 96 ? 1.896 -9.717 -8.104 1.00 96.00 96 GLY A N 1
ATOM 732 C CA . GLY A 1 96 ? 0.492 -10.129 -8.117 1.00 96.00 96 GLY A CA 1
ATOM 733 C C . GLY A 1 96 ? 0.109 -10.954 -6.885 1.00 96.00 96 GLY A C 1
ATOM 734 O O . GLY A 1 96 ? -0.941 -10.715 -6.286 1.00 96.00 96 GLY A O 1
ATOM 735 N N . LEU A 1 97 ? 0.981 -11.868 -6.447 1.00 97.75 97 LEU A N 1
ATOM 736 C CA . LEU A 1 97 ? 0.753 -12.675 -5.247 1.00 97.75 97 LEU A CA 1
ATOM 737 C C . LEU A 1 97 ? 0.742 -11.827 -3.966 1.00 97.75 97 LEU A C 1
ATOM 739 O O . LEU A 1 97 ? -0.088 -12.063 -3.088 1.00 97.75 97 LEU A O 1
ATOM 743 N N . VAL A 1 98 ? 1.610 -10.816 -3.868 1.00 95.88 98 VAL A N 1
ATOM 744 C CA . VAL A 1 98 ? 1.612 -9.855 -2.751 1.00 95.88 98 VAL A CA 1
ATOM 745 C C . VAL A 1 98 ? 0.290 -9.091 -2.696 1.00 95.88 98 VAL A C 1
ATOM 747 O O . VAL A 1 98 ? -0.330 -9.033 -1.633 1.00 95.88 98 VAL A O 1
ATOM 750 N N . PHE A 1 99 ? -0.183 -8.553 -3.825 1.00 95.38 99 PHE A N 1
ATOM 751 C CA . PHE A 1 99 ? -1.471 -7.852 -3.879 1.00 95.38 99 PHE A CA 1
ATOM 752 C C . PHE A 1 99 ? -2.646 -8.769 -3.541 1.00 95.38 99 PHE A C 1
ATOM 754 O O . PHE A 1 99 ? -3.545 -8.374 -2.798 1.00 95.38 99 PHE A O 1
ATOM 761 N N . PHE A 1 100 ? -2.621 -10.007 -4.033 1.00 98.06 100 PHE A N 1
ATOM 762 C CA . PHE A 1 100 ? -3.635 -11.004 -3.715 1.00 98.06 100 PHE A CA 1
ATOM 763 C C . PHE A 1 100 ? -3.661 -11.339 -2.217 1.00 98.06 100 PHE A C 1
ATOM 765 O O . PHE A 1 100 ? -4.726 -11.339 -1.598 1.00 98.06 100 PHE A O 1
ATOM 772 N N . ALA A 1 101 ? -2.498 -11.575 -1.607 1.00 97.56 101 ALA A N 1
ATOM 773 C CA . ALA A 1 101 ? -2.390 -11.837 -0.176 1.00 97.56 101 ALA A CA 1
ATOM 774 C C . ALA A 1 101 ? -2.857 -10.635 0.658 1.00 97.56 101 ALA A C 1
ATOM 776 O O . ALA A 1 101 ? -3.605 -10.809 1.621 1.00 97.56 101 ALA A O 1
ATOM 777 N N . LEU A 1 102 ? -2.475 -9.416 0.265 1.00 96.00 102 LEU A N 1
ATOM 778 C CA . LEU A 1 102 ? -2.926 -8.184 0.909 1.00 96.00 102 LEU A CA 1
ATOM 779 C C . LEU A 1 102 ? -4.453 -8.055 0.850 1.00 96.00 102 LEU A C 1
ATOM 781 O O . LEU A 1 102 ? -5.084 -7.791 1.872 1.00 96.00 102 LEU A O 1
ATOM 785 N N . LEU A 1 103 ? -5.053 -8.305 -0.317 1.00 96.81 103 LEU A N 1
ATOM 786 C CA . LEU A 1 103 ? -6.503 -8.299 -0.493 1.00 96.81 103 LEU A CA 1
ATOM 787 C C . LEU A 1 103 ? -7.179 -9.328 0.422 1.00 96.81 103 LEU A C 1
ATOM 789 O O . LEU A 1 103 ? -8.142 -8.997 1.109 1.00 96.81 103 LEU A O 1
ATOM 793 N N . MET A 1 104 ? -6.646 -10.550 0.493 1.00 97.88 104 MET A N 1
ATOM 794 C CA . MET A 1 104 ? -7.174 -11.598 1.372 1.00 97.88 104 MET A CA 1
ATOM 795 C C . MET A 1 104 ? -7.094 -11.224 2.853 1.00 97.88 104 MET A C 1
ATOM 797 O O . MET A 1 104 ? -8.032 -11.501 3.599 1.00 97.88 104 MET A O 1
ATOM 801 N N . ILE A 1 105 ? -6.019 -10.562 3.288 1.00 95.94 105 ILE A N 1
ATOM 802 C CA . ILE A 1 105 ? -5.904 -10.050 4.660 1.00 95.94 105 ILE A CA 1
ATOM 803 C C . ILE A 1 105 ? -6.968 -8.982 4.912 1.00 95.94 105 ILE A C 1
ATOM 805 O O . ILE A 1 105 ? -7.688 -9.079 5.901 1.00 95.94 105 ILE A O 1
ATOM 809 N N . ILE A 1 106 ? -7.122 -8.008 4.011 1.00 95.56 106 ILE A N 1
ATOM 810 C CA . ILE A 1 106 ? -8.137 -6.952 4.148 1.00 95.56 106 ILE A CA 1
ATOM 811 C C . ILE A 1 106 ? -9.539 -7.563 4.248 1.00 95.56 106 ILE A C 1
ATOM 813 O O . ILE A 1 106 ? -10.298 -7.199 5.144 1.00 95.56 106 ILE A O 1
ATOM 817 N N . LEU A 1 107 ? -9.874 -8.525 3.382 1.00 96.38 107 LEU A N 1
ATOM 818 C CA . LEU A 1 107 ? -11.153 -9.237 3.429 1.00 96.38 107 LEU A CA 1
ATOM 819 C C . LEU A 1 107 ? -11.324 -10.018 4.734 1.00 96.38 107 LEU A C 1
ATOM 821 O O . LEU A 1 107 ? -12.409 -10.000 5.309 1.00 96.38 107 LEU A O 1
ATOM 825 N N . ARG A 1 108 ? -10.269 -10.682 5.223 1.00 96.00 108 ARG A N 1
ATOM 826 C CA . ARG A 1 108 ? -10.293 -11.415 6.497 1.00 96.00 108 ARG A CA 1
ATOM 827 C C . ARG A 1 108 ? -10.580 -10.485 7.671 1.00 96.00 108 ARG A C 1
ATOM 829 O O . ARG A 1 108 ? -11.413 -10.819 8.508 1.00 96.00 108 ARG A O 1
ATOM 836 N N . GLU A 1 109 ? -9.911 -9.337 7.731 1.00 95.12 109 GLU A N 1
ATOM 837 C CA . GLU A 1 109 ? -10.114 -8.347 8.791 1.00 95.12 109 GLU A CA 1
ATOM 838 C C . GLU A 1 109 ? -11.499 -7.696 8.679 1.00 95.12 109 GLU A C 1
ATOM 840 O O . GLU A 1 109 ? -12.207 -7.594 9.676 1.00 95.12 109 GLU A O 1
ATOM 845 N N . ALA A 1 110 ? -11.945 -7.341 7.470 1.00 92.75 110 ALA A N 1
ATOM 846 C CA . ALA A 1 110 ? -13.283 -6.797 7.237 1.00 92.75 110 ALA A CA 1
ATOM 847 C C . ALA A 1 110 ? -14.383 -7.794 7.631 1.00 92.75 110 ALA A C 1
ATOM 849 O O . ALA A 1 110 ? -15.338 -7.426 8.315 1.00 92.75 110 ALA A O 1
ATOM 850 N N . ALA A 1 111 ? -14.219 -9.069 7.264 1.00 92.62 111 ALA A N 1
ATOM 851 C CA . ALA A 1 111 ? -15.100 -10.138 7.705 1.00 92.62 111 ALA A CA 1
ATOM 852 C C . ALA A 1 111 ? -15.067 -10.257 9.228 1.00 92.62 111 ALA A C 1
ATOM 854 O O . ALA A 1 111 ? -16.129 -10.286 9.828 1.00 92.62 111 ALA A O 1
ATOM 855 N N . GLY A 1 112 ? -13.880 -10.261 9.850 1.00 91.00 112 GLY A N 1
ATOM 856 C CA . GLY A 1 112 ? -13.670 -10.243 11.302 1.00 91.00 112 GLY A CA 1
ATOM 857 C C . GLY A 1 112 ? -14.437 -9.130 12.013 1.00 91.00 112 GLY A C 1
ATOM 858 O O . GLY A 1 112 ? -15.153 -9.390 12.976 1.00 91.00 112 GLY A O 1
ATOM 859 N N . LEU A 1 113 ? -14.355 -7.908 11.498 1.00 91.31 113 LEU A N 1
ATOM 860 C CA . LEU A 1 113 ? -15.088 -6.764 12.031 1.00 91.31 113 LEU A CA 1
ATOM 861 C C . LEU A 1 113 ? -16.603 -6.927 11.855 1.00 91.31 113 LEU A C 1
ATOM 863 O O . LEU A 1 113 ? -17.342 -6.654 12.792 1.00 91.31 113 LEU A O 1
ATOM 867 N N . ALA A 1 114 ? -17.072 -7.450 10.718 1.00 90.44 114 ALA A N 1
ATOM 868 C CA . ALA A 1 114 ? -18.497 -7.692 10.474 1.00 90.44 114 ALA A CA 1
ATOM 869 C C . ALA A 1 114 ? -19.116 -8.777 11.378 1.00 90.44 114 ALA A C 1
ATOM 871 O O . ALA A 1 114 ? -20.326 -8.791 11.561 1.00 90.44 114 ALA A O 1
ATOM 872 N N . ARG A 1 115 ? -18.312 -9.691 11.942 1.00 86.94 115 ARG A N 1
ATOM 873 C CA . ARG A 1 115 ? -18.778 -10.699 12.929 1.00 86.94 115 ARG A CA 1
ATOM 874 C C . AR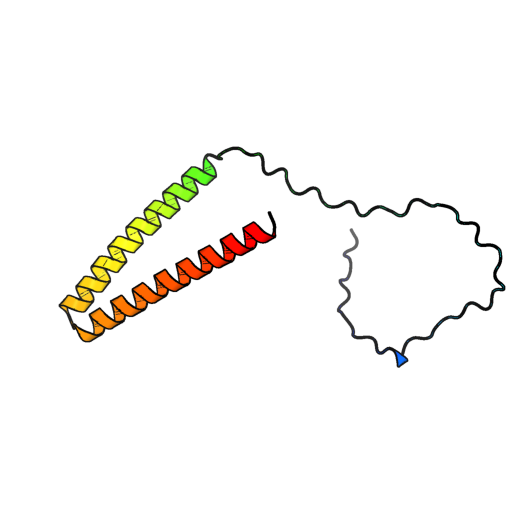G A 1 115 ? -18.798 -10.159 14.360 1.00 86.94 115 ARG A C 1
ATOM 876 O O . ARG A 1 115 ? -19.431 -10.777 15.209 1.00 86.94 115 ARG A O 1
ATOM 883 N N . LEU A 1 116 ? -18.046 -9.092 14.641 1.00 82.06 116 LEU A N 1
ATOM 884 C CA . LEU A 1 116 ? -17.986 -8.448 15.958 1.00 82.06 116 LEU A CA 1
ATOM 885 C C . LEU A 1 116 ? -18.883 -7.203 16.063 1.00 82.06 116 LEU A C 1
ATOM 887 O O . LEU A 1 116 ? -19.154 -6.770 17.183 1.00 82.06 116 LEU A O 1
ATOM 891 N N . GLY A 1 117 ? -19.259 -6.609 14.926 1.00 64.00 117 GLY A N 1
ATOM 892 C CA . GLY A 1 117 ? -20.164 -5.462 14.824 1.00 64.00 117 GLY A CA 1
ATOM 893 C C . GLY A 1 117 ? -21.637 -5.821 14.938 1.00 64.00 117 GLY A C 1
ATOM 894 O O . GLY A 1 117 ? -21.987 -7.005 14.743 1.00 64.00 117 GLY A O 1
#

Mean predicted aligned error: 16.78 Å

pLDDT: mean 80.74, std 15.37, range [43.56, 98.25]

Solvent-accessible surface area (backbone atoms only — not comparable to full-atom values): 7530 Å² total; per-residue (Å²): 136,86,81,82,79,83,78,75,94,72,91,78,58,80,89,77,59,83,80,82,74,76,90,66,76,87,66,85,78,77,78,73,81,67,81,72,84,73,79,78,72,76,75,70,78,81,76,69,92,61,90,47,70,66,58,52,51,52,49,51,51,51,48,51,52,50,51,55,50,52,54,52,52,49,54,51,36,53,54,35,36,77,74,37,59,70,60,13,53,50,45,49,53,53,52,51,50,51,53,51,50,52,49,51,48,51,50,51,51,53,52,52,48,62,74,73,102

Sequence (117 aa):
MSKSKQRKPTAFRVEDVELFEPSVSPAPIVTETAPLPVPRVRAMPDLGRGLRWGTILIGALGGLVSLAASLWLYDWALSLIARDDWIGWAAVGLLGLVFFALLMIILREAAGLARLG

Foldseek 3Di:
DDDDDDDDDDDDDPVPDDDDDPPDDDDPPPPPVDPDPDPPDPPDPPPPPDDDVVVVVVVVVVVVVVVVVVVVLVVVLVVLCVVPVVRSVVSVVVVVVVVVVVVVVVVVVVVVVVVVD

Secondary structure (DSSP, 8-state):
-PPP--PPP-PPPGGG--------------------------PPP----S--HHHHHHHHHHHHHHHHHHHHHHHHHHHHHTT-HHHHHHHHHHHHHHHHHHHHHHHHHHHHHHHH-